Protein AF-A0A3M1DDM8-F1 (afdb_monomer_lite)

pLDDT: mean 75.38, std 13.09, range [46.62, 90.75]

Structure (mmCIF, N/CA/C/O backbone):
data_AF-A0A3M1DDM8-F1
#
_entry.id   AF-A0A3M1DDM8-F1
#
loop_
_atom_site.group_PDB
_atom_site.id
_atom_site.type_symbol
_atom_site.label_atom_id
_atom_site.label_alt_id
_atom_site.label_comp_id
_atom_site.label_asym_id
_atom_site.label_entity_id
_atom_site.label_seq_id
_atom_site.pdbx_PDB_ins_code
_atom_site.Cartn_x
_atom_site.Cartn_y
_atom_site.Cartn_z
_atom_site.occupancy
_atom_site.B_iso_or_equiv
_atom_site.auth_seq_id
_atom_site.auth_comp_id
_atom_site.auth_asym_id
_atom_site.auth_atom_id
_atom_site.pdbx_PDB_model_num
ATOM 1 N N . PRO A 1 1 ? 27.468 0.465 -21.603 1.00 51.12 1 PRO A N 1
ATOM 2 C CA . PRO A 1 1 ? 26.305 1.337 -21.306 1.00 51.12 1 PRO A CA 1
ATOM 3 C C . PRO A 1 1 ? 25.011 0.509 -21.346 1.00 51.12 1 PRO A C 1
ATOM 5 O O . PRO A 1 1 ? 24.457 0.256 -22.411 1.00 51.12 1 PRO A O 1
ATOM 8 N N . HIS A 1 2 ? 24.618 -0.018 -20.185 1.00 48.78 2 HIS A N 1
ATOM 9 C CA . HIS A 1 2 ? 23.493 -0.939 -20.041 1.00 48.78 2 HIS A CA 1
ATOM 10 C C . HIS A 1 2 ? 22.222 -0.139 -19.756 1.00 48.78 2 HIS A C 1
ATOM 12 O O . HIS A 1 2 ? 22.047 0.412 -18.673 1.00 48.78 2 HIS A O 1
ATOM 18 N N . ASN A 1 3 ? 21.368 -0.029 -20.773 1.00 62.09 3 ASN A N 1
ATOM 19 C CA . ASN A 1 3 ? 20.111 0.706 -20.723 1.00 62.09 3 ASN A CA 1
ATOM 20 C C . ASN A 1 3 ? 19.095 -0.052 -19.856 1.00 62.09 3 ASN A C 1
ATOM 22 O O . ASN A 1 3 ? 18.270 -0.800 -20.375 1.00 62.09 3 ASN A O 1
ATOM 26 N N . PHE A 1 4 ? 19.150 0.165 -18.540 1.00 58.47 4 PHE A N 1
ATOM 27 C CA . PHE A 1 4 ? 18.201 -0.362 -17.549 1.00 58.47 4 PHE A CA 1
ATOM 28 C C . PHE A 1 4 ? 16.737 -0.162 -17.974 1.00 58.47 4 PHE A C 1
ATOM 30 O O . PHE A 1 4 ? 15.906 -1.041 -17.786 1.00 58.47 4 PHE A O 1
ATOM 37 N N . LEU A 1 5 ? 16.446 0.958 -18.642 1.00 58.31 5 LEU A N 1
ATOM 38 C CA . LEU A 1 5 ? 15.118 1.290 -19.149 1.00 58.31 5 LEU A CA 1
ATOM 39 C C . LEU A 1 5 ? 14.593 0.281 -20.188 1.00 58.31 5 LEU A C 1
ATOM 41 O O . LEU A 1 5 ? 13.412 -0.039 -20.160 1.00 58.31 5 LEU A O 1
ATOM 45 N N . LEU A 1 6 ? 15.454 -0.244 -21.071 1.00 59.59 6 LEU A N 1
ATOM 46 C CA . LEU A 1 6 ? 15.078 -1.255 -22.072 1.00 59.59 6 LEU A CA 1
ATOM 47 C C . LEU A 1 6 ? 14.921 -2.647 -21.442 1.00 59.59 6 LEU A C 1
ATOM 49 O O . LEU A 1 6 ? 14.033 -3.393 -21.843 1.00 59.59 6 LEU A O 1
ATOM 53 N N . ASP A 1 7 ? 15.735 -2.974 -20.435 1.00 57.84 7 ASP A N 1
ATOM 54 C CA . ASP A 1 7 ? 15.674 -4.269 -19.740 1.00 57.84 7 ASP A CA 1
ATOM 55 C C . ASP A 1 7 ? 14.435 -4.361 -18.824 1.00 57.84 7 ASP A C 1
ATOM 57 O O . ASP A 1 7 ? 13.768 -5.393 -18.772 1.00 57.84 7 ASP A O 1
ATOM 61 N N . PHE A 1 8 ? 14.038 -3.247 -18.192 1.00 54.97 8 PHE A N 1
ATOM 62 C CA . PHE A 1 8 ? 12.808 -3.139 -17.394 1.00 54.97 8 PHE A CA 1
ATOM 63 C C . PHE A 1 8 ? 11.543 -3.236 -18.266 1.00 54.97 8 PHE A C 1
ATOM 65 O O . PHE A 1 8 ? 10.575 -3.909 -17.905 1.00 54.97 8 PHE A O 1
ATOM 72 N N . TRP A 1 9 ? 11.572 -2.612 -19.450 1.00 54.50 9 TRP A N 1
ATOM 73 C CA . TRP A 1 9 ? 10.480 -2.674 -20.428 1.00 54.50 9 TRP A CA 1
ATOM 74 C C . TRP A 1 9 ? 10.324 -4.074 -21.038 1.00 54.50 9 TRP A C 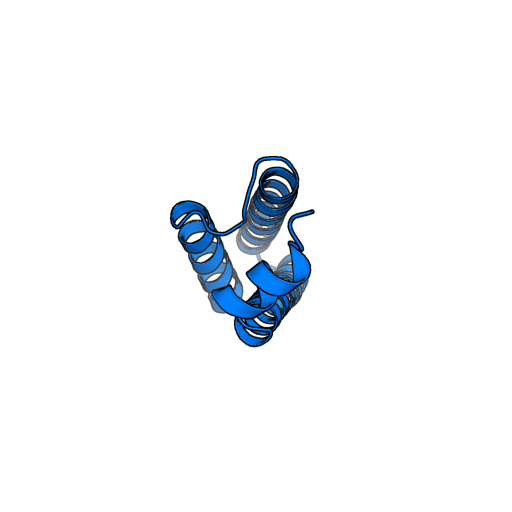1
ATOM 76 O O . TRP A 1 9 ? 9.198 -4.530 -21.229 1.00 54.50 9 TRP A O 1
ATOM 86 N N . ALA A 1 10 ? 11.436 -4.773 -21.294 1.00 56.66 10 ALA A N 1
ATOM 87 C CA . ALA A 1 10 ? 11.441 -6.106 -21.896 1.00 56.66 10 ALA A CA 1
ATOM 88 C C . ALA A 1 10 ? 11.123 -7.248 -20.909 1.00 56.66 10 ALA A C 1
ATOM 90 O O . ALA A 1 10 ? 10.575 -8.263 -21.334 1.00 56.66 10 ALA A O 1
ATOM 91 N N . ARG A 1 11 ? 11.450 -7.112 -19.610 1.00 58.78 11 ARG A N 1
ATOM 92 C CA . ARG A 1 11 ? 11.294 -8.195 -18.611 1.00 58.78 11 ARG A CA 1
ATOM 93 C C . ARG A 1 11 ? 9.989 -8.166 -17.815 1.00 58.78 11 ARG A C 1
ATOM 95 O O . ARG A 1 11 ? 9.515 -9.229 -17.429 1.00 58.78 11 ARG A O 1
ATOM 102 N N . LEU A 1 12 ? 9.420 -6.988 -17.554 1.00 56.12 12 LEU A N 1
ATOM 103 C CA . LEU A 1 12 ? 8.206 -6.842 -16.732 1.00 56.12 12 LEU A CA 1
ATOM 104 C C . LEU A 1 12 ? 6.980 -6.393 -17.532 1.00 56.12 12 LEU A C 1
ATOM 106 O O . LEU A 1 12 ? 5.840 -6.637 -17.133 1.00 56.12 12 LEU A O 1
ATOM 110 N N . GLY A 1 13 ? 7.222 -5.696 -18.646 1.00 60.81 13 GLY A N 1
ATOM 111 C CA . GLY A 1 13 ? 6.211 -4.920 -19.349 1.00 60.81 13 GLY A CA 1
ATOM 112 C C . GLY A 1 13 ? 5.690 -3.743 -18.511 1.00 60.81 13 GLY A C 1
ATOM 113 O O . GLY A 1 13 ? 5.694 -3.753 -17.280 1.00 60.81 13 GLY A O 1
ATOM 114 N N . VAL A 1 14 ? 5.171 -2.710 -19.177 1.00 61.22 14 VAL A N 1
ATOM 115 C CA . VAL A 1 14 ? 4.532 -1.561 -18.500 1.00 61.22 14 VAL A CA 1
ATOM 116 C C . VAL A 1 14 ? 3.356 -1.996 -17.610 1.00 61.22 14 VAL A C 1
ATOM 118 O O . VAL A 1 14 ? 3.019 -1.329 -16.637 1.00 61.22 14 VAL A O 1
ATOM 121 N N . PHE A 1 15 ? 2.762 -3.149 -17.926 1.00 65.31 15 PHE A N 1
ATOM 122 C CA . PHE A 1 15 ? 1.620 -3.723 -17.229 1.00 65.31 15 PHE A CA 1
ATOM 123 C C . PHE A 1 15 ? 1.957 -4.208 -15.819 1.00 65.31 15 PHE A C 1
ATOM 125 O O . PHE A 1 15 ? 1.184 -3.933 -14.909 1.00 65.31 15 PHE A O 1
ATOM 132 N N . GLY A 1 16 ? 3.105 -4.863 -15.604 1.00 66.75 16 GLY A N 1
ATOM 133 C CA . GLY A 1 16 ? 3.503 -5.308 -14.264 1.00 66.75 16 GLY A CA 1
ATOM 134 C C . GLY A 1 16 ? 3.719 -4.128 -13.314 1.00 66.75 16 GLY A C 1
ATOM 135 O O . GLY A 1 16 ? 3.246 -4.140 -12.179 1.00 66.75 16 GLY A O 1
ATOM 136 N N . LEU A 1 17 ? 4.347 -3.060 -13.816 1.00 68.38 17 LEU A N 1
ATOM 137 C CA . LEU A 1 17 ? 4.512 -1.814 -13.069 1.00 68.38 17 LEU A CA 1
ATOM 138 C C . LEU A 1 17 ? 3.165 -1.123 -12.807 1.00 68.38 17 LEU A C 1
ATOM 140 O O . LEU A 1 17 ? 2.913 -0.688 -11.687 1.00 68.38 17 LEU A O 1
ATOM 144 N N . ALA A 1 18 ? 2.287 -1.053 -13.812 1.00 76.50 18 ALA A N 1
ATOM 145 C CA . ALA A 1 18 ? 0.962 -0.453 -13.665 1.00 76.50 18 ALA A CA 1
ATOM 146 C C . ALA A 1 18 ? 0.102 -1.195 -12.629 1.00 76.50 18 ALA A C 1
ATOM 148 O O . ALA A 1 18 ? -0.523 -0.556 -11.785 1.00 76.50 18 ALA A O 1
ATOM 149 N N . VAL A 1 19 ? 0.112 -2.532 -12.647 1.00 79.19 19 VAL A N 1
ATOM 150 C CA . VAL A 1 19 ? -0.595 -3.363 -11.661 1.00 79.19 19 VAL A CA 1
ATOM 151 C C . VAL A 1 19 ? 0.009 -3.189 -10.268 1.00 79.19 19 VAL A C 1
ATOM 153 O O . VAL A 1 19 ? -0.740 -3.025 -9.312 1.00 79.19 19 VAL A O 1
ATOM 156 N N . GLY A 1 20 ? 1.339 -3.150 -10.138 1.00 75.62 20 GLY A N 1
ATOM 157 C CA . GLY A 1 20 ? 1.998 -2.902 -8.850 1.00 75.62 20 GLY A CA 1
ATOM 158 C C . GLY A 1 20 ? 1.631 -1.543 -8.247 1.00 75.62 20 GLY A C 1
ATOM 159 O O . GLY A 1 20 ? 1.263 -1.461 -7.076 1.00 75.62 20 GLY A O 1
ATOM 160 N N . ILE A 1 21 ? 1.648 -0.481 -9.062 1.00 81.75 21 ILE A N 1
ATOM 161 C CA . ILE A 1 21 ? 1.213 0.859 -8.637 1.00 81.75 21 ILE A CA 1
ATOM 162 C C . ILE A 1 21 ? -0.264 0.837 -8.233 1.00 81.75 21 ILE A C 1
ATOM 164 O O . ILE A 1 21 ? -0.617 1.382 -7.187 1.00 81.75 21 ILE A O 1
ATOM 168 N N . TRP A 1 22 ? -1.125 0.194 -9.024 1.00 84.06 22 TRP A N 1
ATOM 169 C CA . TRP A 1 22 ? -2.550 0.101 -8.711 1.00 84.06 22 TRP A CA 1
ATOM 170 C C . TRP A 1 22 ? -2.798 -0.622 -7.385 1.00 84.06 22 TRP A C 1
ATOM 172 O O . TRP A 1 22 ? -3.512 -0.092 -6.535 1.00 84.06 22 TRP A O 1
ATOM 182 N N . LEU A 1 23 ? -2.170 -1.777 -7.165 1.00 82.00 23 LEU A N 1
ATOM 183 C CA . LEU A 1 23 ? -2.298 -2.527 -5.916 1.00 82.00 23 LEU A CA 1
ATOM 184 C C . LEU A 1 23 ? -1.826 -1.706 -4.714 1.00 82.00 23 LEU A C 1
ATOM 186 O O . LEU A 1 23 ? -2.482 -1.704 -3.673 1.00 82.00 23 LEU A O 1
ATOM 190 N N . GLN A 1 24 ? -0.735 -0.952 -4.862 1.00 84.38 24 GLN A N 1
ATOM 191 C CA . GLN A 1 24 ? -0.253 -0.084 -3.794 1.00 84.38 24 GLN A CA 1
ATOM 192 C C . GLN A 1 24 ? -1.259 1.026 -3.467 1.00 84.38 24 GLN A C 1
ATOM 194 O O . GLN A 1 24 ? -1.514 1.311 -2.296 1.00 84.38 24 GLN A O 1
ATOM 199 N N . VAL A 1 25 ? -1.853 1.636 -4.495 1.00 86.44 25 VAL A N 1
ATOM 200 C CA . VAL A 1 25 ? -2.899 2.657 -4.349 1.00 86.44 25 VAL A CA 1
ATOM 201 C C . VAL A 1 25 ? -4.169 2.071 -3.722 1.00 86.44 25 VAL A C 1
ATOM 203 O O . VAL A 1 25 ? -4.784 2.730 -2.884 1.00 86.44 25 VAL A O 1
ATOM 206 N N . ALA A 1 26 ? -4.559 0.844 -4.077 1.00 87.00 26 ALA A N 1
ATOM 207 C CA . ALA A 1 26 ? -5.696 0.148 -3.473 1.00 87.00 26 ALA A CA 1
ATOM 208 C C . ALA A 1 26 ? -5.465 -0.105 -1.975 1.00 87.00 26 ALA A C 1
ATOM 210 O O . ALA A 1 26 ? -6.281 0.317 -1.157 1.00 87.00 26 ALA A O 1
ATOM 211 N N . PHE A 1 27 ? -4.299 -0.660 -1.614 1.00 88.00 27 PHE A N 1
ATOM 212 C CA . PHE A 1 27 ? -3.914 -0.887 -0.218 1.00 88.00 27 PHE A CA 1
ATOM 213 C C . PHE A 1 27 ? -4.030 0.386 0.625 1.00 88.00 27 PHE A C 1
ATOM 215 O O . PHE A 1 27 ? -4.658 0.382 1.683 1.00 88.00 27 PHE A O 1
ATOM 222 N N . TRP A 1 28 ? -3.449 1.494 0.154 1.00 87.19 28 TRP A N 1
ATOM 223 C CA . TRP A 1 28 ? -3.467 2.741 0.914 1.00 87.19 28 TRP A CA 1
ATOM 224 C C . TRP A 1 28 ? -4.879 3.307 1.056 1.00 87.19 28 TRP A C 1
ATOM 226 O O . TRP A 1 28 ? -5.231 3.749 2.145 1.00 87.19 28 TRP A O 1
ATOM 236 N N . GLN A 1 29 ? -5.704 3.280 0.006 1.00 89.06 29 GLN A N 1
ATOM 237 C CA . 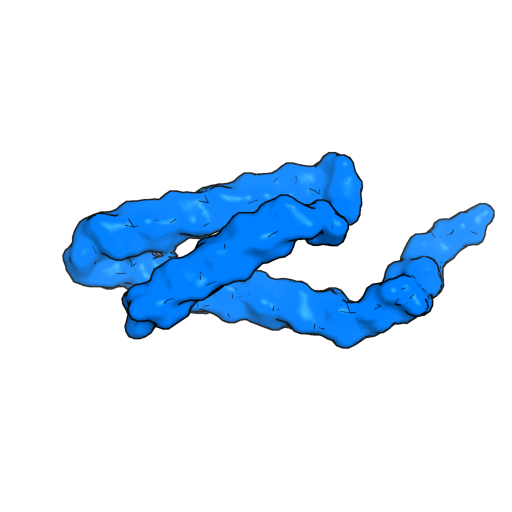GLN A 1 29 ? -7.092 3.757 0.092 1.00 89.06 29 GLN A CA 1
ATOM 238 C C . GLN A 1 29 ? -7.892 2.993 1.149 1.00 89.06 29 GLN A C 1
ATOM 240 O O . GLN A 1 29 ? -8.540 3.615 1.995 1.00 89.06 29 GLN A O 1
ATOM 245 N N . ALA A 1 30 ? -7.789 1.666 1.132 1.00 86.31 30 ALA A N 1
ATOM 246 C CA . ALA A 1 30 ? -8.452 0.803 2.093 1.00 86.31 30 ALA A CA 1
ATOM 247 C C . ALA A 1 30 ? -7.916 1.067 3.518 1.00 86.31 30 ALA A C 1
ATOM 249 O O . ALA A 1 30 ? -8.679 1.409 4.423 1.00 86.31 30 ALA A O 1
ATOM 250 N N . ALA A 1 31 ? -6.592 1.084 3.708 1.00 86.69 31 ALA A N 1
ATOM 251 C CA . ALA A 1 31 ? -5.977 1.286 5.023 1.00 86.69 31 ALA A CA 1
ATOM 252 C C . ALA A 1 31 ? -6.283 2.675 5.618 1.00 86.69 31 ALA A C 1
ATOM 254 O O . ALA A 1 31 ? -6.535 2.817 6.820 1.00 86.69 31 ALA A O 1
ATOM 255 N N . PHE A 1 32 ? -6.328 3.717 4.778 1.00 88.88 32 PHE A N 1
ATOM 256 C CA . PHE A 1 32 ? -6.705 5.067 5.202 1.00 88.88 32 PHE A CA 1
ATOM 257 C C . PHE A 1 32 ? -8.178 5.190 5.603 1.00 88.88 32 PHE A C 1
ATOM 259 O O . PHE A 1 32 ? -8.492 6.088 6.392 1.00 88.88 32 PHE A O 1
ATOM 266 N N . SER A 1 33 ? -9.059 4.327 5.091 1.00 87.56 33 SER A N 1
ATOM 267 C CA . SER A 1 33 ? -10.453 4.235 5.537 1.00 87.56 33 SER A CA 1
ATOM 268 C C . SER A 1 33 ? -10.526 3.638 6.949 1.00 87.56 33 SER A C 1
ATOM 270 O O . SER A 1 33 ? -11.061 4.265 7.870 1.00 87.56 33 SER A O 1
ATOM 272 N N . LEU A 1 34 ? -9.854 2.499 7.168 1.00 86.06 34 LEU A N 1
ATOM 273 C CA . LEU A 1 34 ? -9.861 1.771 8.445 1.00 86.06 34 LEU A CA 1
ATOM 274 C C . LEU A 1 34 ? -9.213 2.537 9.603 1.00 86.06 34 LEU A C 1
ATOM 276 O O . LEU A 1 34 ? -9.554 2.318 10.765 1.00 86.06 34 LEU A O 1
ATOM 280 N N . ARG A 1 35 ? -8.312 3.491 9.340 1.00 83.69 35 ARG A N 1
ATOM 281 C CA . ARG A 1 35 ? -7.709 4.296 10.422 1.00 83.69 35 ARG A CA 1
ATOM 282 C C . ARG A 1 35 ? -8.740 5.086 11.243 1.00 83.69 35 ARG A C 1
ATOM 284 O O . ARG A 1 35 ? -8.418 5.567 12.328 1.00 83.69 35 ARG A O 1
ATOM 291 N N . ARG A 1 36 ? -9.941 5.311 10.696 1.00 85.50 36 ARG A N 1
ATOM 292 C CA . ARG A 1 36 ? -11.049 6.016 11.364 1.00 85.50 36 ARG A CA 1
ATOM 293 C C . ARG A 1 36 ? -12.132 5.059 11.862 1.00 85.50 36 ARG A C 1
ATOM 295 O O . ARG A 1 36 ? -13.193 5.534 12.261 1.00 85.50 36 ARG A O 1
ATOM 302 N N . HIS A 1 37 ? -11.872 3.753 11.838 1.00 89.00 37 HIS A N 1
ATOM 303 C CA . HIS A 1 37 ? -12.815 2.746 12.296 1.00 89.00 37 HIS A CA 1
ATOM 304 C C . HIS A 1 37 ? -13.140 2.934 13.787 1.00 89.00 37 HIS A C 1
ATOM 306 O O . HIS A 1 37 ? -12.294 3.374 14.577 1.00 89.00 37 HIS A O 1
ATOM 312 N N . ALA A 1 38 ? -14.392 2.651 14.155 1.00 87.94 38 ALA A N 1
ATOM 313 C CA . ALA A 1 38 ? -14.884 2.816 15.524 1.00 87.94 38 ALA A CA 1
ATOM 314 C C . ALA A 1 38 ? -14.247 1.802 16.487 1.00 87.94 38 ALA A C 1
ATOM 316 O O . ALA A 1 38 ? -14.019 2.119 17.654 1.00 87.94 38 ALA A O 1
ATOM 317 N N . ASP A 1 39 ? -13.932 0.612 15.975 1.00 90.75 39 ASP A N 1
ATOM 318 C CA . ASP A 1 39 ? -13.221 -0.432 16.706 1.00 90.75 39 ASP A CA 1
ATOM 319 C C . ASP A 1 39 ? -11.724 -0.070 16.878 1.00 90.75 39 ASP A C 1
ATOM 321 O O . ASP A 1 39 ? -11.023 0.130 15.874 1.00 90.75 39 ASP A O 1
ATOM 325 N N . PRO A 1 40 ? -11.213 0.036 18.122 1.00 89.38 40 PRO A N 1
ATOM 326 C CA . PRO A 1 40 ? -9.807 0.325 18.393 1.00 89.38 40 PRO A CA 1
ATOM 327 C C . PRO A 1 40 ? -8.841 -0.736 17.854 1.00 89.38 40 PRO A C 1
ATOM 329 O O . PRO A 1 40 ? -7.728 -0.373 17.462 1.00 89.38 40 PRO A O 1
ATOM 332 N N . ASP A 1 41 ? -9.251 -2.005 17.817 1.00 89.00 41 ASP A N 1
ATOM 333 C CA . ASP A 1 41 ? -8.393 -3.124 17.424 1.00 89.00 41 ASP A CA 1
ATOM 334 C C . ASP A 1 41 ? -8.196 -3.134 15.907 1.00 89.00 41 ASP A C 1
ATOM 336 O O . ASP A 1 41 ? -7.064 -3.216 15.423 1.00 89.00 41 ASP A O 1
ATOM 340 N N . VAL A 1 42 ? -9.275 -2.909 15.148 1.00 85.81 42 VAL A N 1
ATOM 341 C CA . VAL A 1 42 ? -9.223 -2.711 13.685 1.00 85.81 42 VAL A CA 1
ATOM 342 C C . VAL A 1 42 ? -8.345 -1.508 13.338 1.00 85.81 42 VAL A C 1
ATOM 344 O O . VAL A 1 42 ? -7.531 -1.559 12.413 1.00 85.81 42 VAL A O 1
ATOM 347 N N . ARG A 1 43 ? -8.444 -0.424 14.118 1.00 87.19 43 ARG A N 1
ATOM 348 C CA . ARG A 1 43 ? -7.599 0.759 13.920 1.00 87.19 43 ARG A CA 1
ATOM 349 C C . ARG A 1 43 ? -6.122 0.465 14.189 1.00 87.19 43 ARG A C 1
ATOM 351 O O . ARG A 1 43 ? -5.268 0.913 13.423 1.00 87.19 43 ARG A O 1
ATOM 358 N N . ALA A 1 44 ? -5.812 -0.251 15.269 1.00 8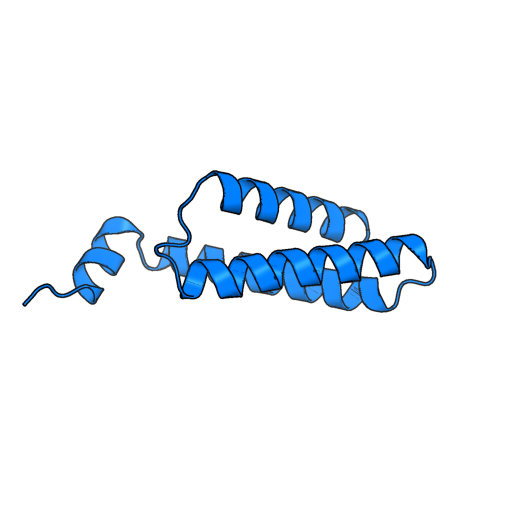8.56 44 ALA A N 1
ATOM 359 C CA . ALA A 1 44 ? -4.443 -0.639 15.601 1.00 88.56 44 ALA A CA 1
ATOM 360 C C . ALA A 1 44 ? -3.850 -1.562 14.527 1.00 88.56 44 ALA A C 1
ATOM 362 O O . ALA A 1 44 ? -2.717 -1.341 14.092 1.00 88.56 44 ALA A O 1
ATOM 363 N N . LEU A 1 45 ? -4.641 -2.525 14.041 1.00 86.69 45 LEU A N 1
ATOM 364 C CA . LEU A 1 45 ? -4.271 -3.409 12.940 1.00 86.69 45 LEU A CA 1
ATOM 365 C C . LEU A 1 45 ? -3.967 -2.612 11.665 1.00 86.69 45 LEU A C 1
ATOM 367 O O . LEU A 1 45 ? -2.907 -2.800 11.073 1.00 86.69 45 LEU A O 1
ATOM 371 N N . ALA A 1 46 ? -4.836 -1.674 11.279 1.00 87.62 46 ALA A N 1
ATOM 372 C CA . ALA A 1 46 ? -4.633 -0.842 10.093 1.00 87.62 46 ALA A CA 1
ATOM 373 C C . ALA A 1 46 ? -3.335 -0.021 10.172 1.00 87.62 46 ALA A C 1
ATOM 375 O O . ALA A 1 46 ? -2.558 -0.002 9.219 1.00 87.62 46 ALA A O 1
ATOM 376 N N . ILE A 1 47 ? -3.055 0.610 11.319 1.00 89.62 47 ILE A N 1
ATOM 377 C CA . ILE A 1 47 ? -1.816 1.378 11.525 1.00 89.62 47 ILE A CA 1
ATOM 378 C C . ILE A 1 47 ? -0.584 0.462 11.466 1.00 89.62 47 ILE A C 1
ATOM 380 O O . ILE A 1 47 ? 0.419 0.832 10.853 1.00 89.62 47 ILE A O 1
ATOM 384 N N . GLY A 1 48 ? -0.662 -0.735 12.059 1.00 89.81 48 GLY A N 1
ATOM 385 C CA . GLY A 1 48 ? 0.407 -1.734 11.995 1.00 89.81 48 GLY A CA 1
ATOM 386 C C . GLY A 1 48 ? 0.707 -2.173 10.562 1.00 89.81 48 GLY A C 1
ATOM 387 O O . GLY A 1 48 ? 1.858 -2.120 10.134 1.00 89.81 48 GLY A O 1
ATOM 388 N N . LEU A 1 49 ? -0.332 -2.507 9.790 1.00 88.06 49 LEU A N 1
ATOM 389 C CA . LEU A 1 49 ? -0.203 -2.906 8.385 1.00 88.06 49 LEU A CA 1
ATOM 390 C C . LEU A 1 49 ? 0.359 -1.772 7.515 1.00 88.06 49 LEU A C 1
ATOM 392 O O . LEU A 1 49 ? 1.228 -2.016 6.679 1.00 88.06 49 LEU A O 1
ATOM 396 N N . MET A 1 50 ? -0.075 -0.527 7.740 1.00 89.19 50 MET A N 1
ATOM 397 C CA . MET A 1 50 ? 0.493 0.652 7.074 1.00 89.19 50 MET A CA 1
ATOM 398 C C . MET A 1 50 ? 1.991 0.802 7.363 1.00 89.19 50 MET A C 1
ATOM 400 O O . MET A 1 50 ? 2.765 1.066 6.443 1.00 89.19 50 MET A O 1
ATOM 404 N N . GLY A 1 51 ? 2.404 0.620 8.622 1.00 88.31 51 GLY A N 1
ATOM 405 C CA . GLY A 1 51 ? 3.810 0.670 9.025 1.00 88.31 51 GLY A CA 1
ATOM 406 C C . GLY A 1 51 ? 4.647 -0.423 8.362 1.00 88.31 51 GLY A C 1
ATOM 407 O O . GLY A 1 51 ? 5.697 -0.124 7.800 1.00 88.31 51 GLY A O 1
ATOM 408 N N . SER A 1 52 ? 4.154 -1.664 8.353 1.00 84.25 52 SER A N 1
ATOM 409 C CA . SER A 1 52 ? 4.836 -2.794 7.710 1.00 84.25 52 SER A CA 1
ATOM 410 C C . SER A 1 52 ? 5.001 -2.605 6.201 1.00 84.25 52 SER A C 1
ATOM 412 O O . SER A 1 52 ? 6.076 -2.870 5.672 1.00 84.25 52 SER A O 1
ATOM 414 N N . VAL A 1 53 ? 3.978 -2.103 5.500 1.00 85.12 53 VAL A N 1
ATOM 415 C CA . VAL A 1 53 ? 4.071 -1.830 4.053 1.00 85.12 53 VAL A CA 1
ATOM 416 C C . VAL A 1 53 ? 4.982 -0.630 3.758 1.00 85.12 53 VAL A C 1
ATOM 418 O O . VAL A 1 53 ? 5.683 -0.630 2.748 1.00 85.12 53 VAL A O 1
ATOM 421 N N . ALA A 1 54 ? 5.031 0.379 4.633 1.00 87.25 54 ALA A N 1
ATOM 422 C CA . ALA A 1 54 ? 5.965 1.498 4.496 1.00 87.25 54 ALA A CA 1
ATOM 423 C C . ALA A 1 54 ? 7.429 1.073 4.703 1.00 87.25 54 ALA A C 1
ATOM 425 O O . ALA A 1 54 ? 8.289 1.481 3.925 1.00 87.25 54 ALA A O 1
ATOM 426 N N . ASP A 1 55 ? 7.701 0.243 5.712 1.00 84.06 55 ASP A N 1
ATOM 427 C CA . ASP A 1 55 ? 9.027 -0.335 5.966 1.00 84.06 55 ASP A CA 1
ATOM 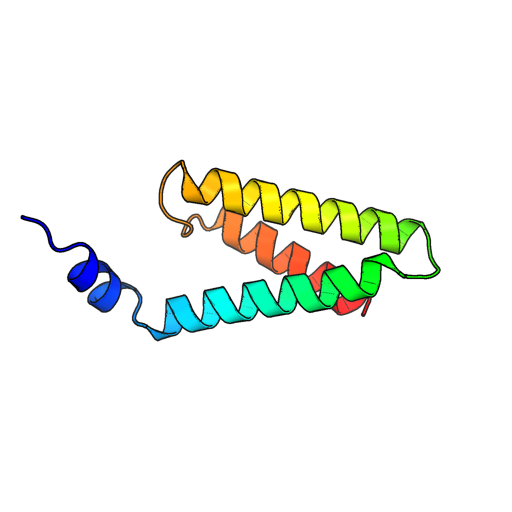428 C C . ASP A 1 55 ? 9.480 -1.201 4.785 1.00 84.06 55 ASP A C 1
ATOM 430 O O . ASP A 1 55 ? 10.551 -0.989 4.222 1.00 84.06 55 ASP A O 1
ATOM 434 N N . MET A 1 56 ? 8.588 -2.070 4.310 1.00 79.75 56 MET A N 1
ATOM 435 C CA . MET A 1 56 ? 8.762 -2.868 3.101 1.00 79.75 56 MET A CA 1
ATOM 436 C C . MET A 1 56 ? 9.125 -2.017 1.870 1.00 79.75 56 MET A C 1
ATOM 438 O O . MET A 1 56 ? 10.050 -2.360 1.132 1.00 79.75 56 MET A O 1
ATOM 442 N N . LEU A 1 57 ? 8.412 -0.907 1.641 1.00 79.25 57 LEU A N 1
ATOM 443 C CA . LEU A 1 57 ? 8.682 0.026 0.540 1.00 79.25 57 LEU A CA 1
ATOM 444 C C . LEU A 1 57 ? 10.040 0.718 0.697 1.00 79.25 57 LEU A C 1
ATOM 446 O O . LEU A 1 57 ? 10.792 0.812 -0.273 1.00 79.25 57 LEU A O 1
ATOM 450 N N . ALA A 1 58 ? 10.345 1.215 1.898 1.00 81.12 58 ALA A N 1
ATOM 451 C CA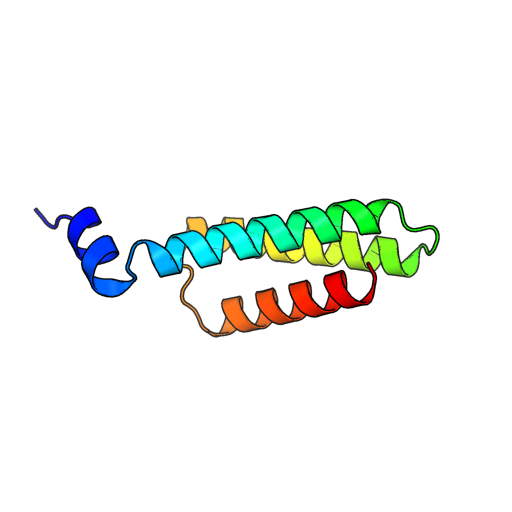 . ALA A 1 58 ? 11.588 1.921 2.188 1.00 81.12 58 ALA A CA 1
ATOM 452 C C . ALA A 1 58 ? 12.802 0.995 2.044 1.00 81.12 58 ALA A C 1
ATOM 454 O O . ALA A 1 58 ? 13.786 1.365 1.406 1.00 81.12 58 ALA A O 1
ATOM 455 N N . HIS A 1 59 ? 12.700 -0.225 2.570 1.00 75.00 59 HIS A N 1
ATOM 456 C CA . HIS A 1 59 ? 13.733 -1.247 2.469 1.00 75.00 59 HIS A CA 1
ATOM 457 C C . HIS A 1 59 ? 13.914 -1.712 1.014 1.00 75.00 59 HIS A C 1
ATOM 459 O O . HIS A 1 59 ? 15.024 -1.687 0.484 1.00 75.00 59 HIS A O 1
ATOM 465 N N . GLY A 1 60 ? 12.813 -2.015 0.312 1.00 68.00 60 GLY A N 1
ATOM 466 C CA . GLY A 1 60 ? 12.829 -2.446 -1.093 1.00 68.00 60 GLY A CA 1
ATOM 467 C C . GLY A 1 60 ? 13.299 -1.380 -2.094 1.00 68.00 60 GLY A C 1
ATOM 468 O O . GLY A 1 60 ? 13.695 -1.720 -3.210 1.00 68.00 60 GLY A O 1
ATOM 469 N N . LEU A 1 61 ? 13.280 -0.095 -1.719 1.00 67.25 61 LEU A N 1
ATOM 470 C CA . LEU A 1 61 ? 13.829 0.997 -2.529 1.00 67.25 61 LEU A CA 1
ATOM 471 C C . LEU A 1 61 ? 15.360 1.110 -2.405 1.00 67.25 61 LEU A C 1
ATOM 473 O O . LEU A 1 61 ? 16.004 1.611 -3.329 1.00 67.25 61 LEU A O 1
ATOM 477 N N . VAL A 1 62 ? 15.934 0.654 -1.286 1.00 65.50 62 VAL A N 1
ATOM 478 C CA . VAL A 1 62 ? 17.365 0.786 -0.961 1.00 65.50 62 VAL A CA 1
ATOM 479 C C . VAL A 1 62 ? 18.161 -0.479 -1.315 1.00 65.50 62 VAL A C 1
ATOM 481 O O . VAL A 1 62 ? 19.260 -0.352 -1.853 1.00 65.50 62 VAL A O 1
ATOM 484 N N . ASP A 1 63 ? 17.607 -1.677 -1.084 1.00 58.72 63 ASP A N 1
ATOM 485 C CA . ASP A 1 63 ? 18.390 -2.926 -0.993 1.00 58.72 63 ASP A CA 1
ATOM 486 C C . ASP A 1 63 ? 18.275 -3.917 -2.174 1.00 58.72 63 ASP A C 1
ATOM 488 O O . ASP A 1 63 ? 18.777 -5.029 -2.052 1.00 58.72 63 ASP A O 1
ATOM 492 N N . HIS A 1 64 ? 17.740 -3.513 -3.344 1.00 46.62 64 HIS A N 1
ATOM 493 C CA . HIS A 1 64 ? 17.540 -4.320 -4.582 1.00 46.62 64 HIS A CA 1
ATOM 494 C C . HIS A 1 64 ? 16.098 -4.849 -4.773 1.00 46.62 64 HIS A C 1
ATOM 496 O O . HIS A 1 64 ? 15.329 -5.009 -3.835 1.00 46.62 64 HIS A O 1
ATOM 502 N N . SER A 1 65 ? 15.732 -5.052 -6.048 1.00 47.12 65 SER A N 1
ATOM 503 C CA . SER A 1 65 ? 14.388 -5.227 -6.624 1.00 47.12 65 SER A CA 1
ATOM 504 C C . SER A 1 65 ? 13.294 -5.830 -5.728 1.00 47.12 65 SER A C 1
ATOM 506 O O . SER A 1 65 ? 13.398 -6.966 -5.280 1.00 47.12 65 SER A O 1
ATOM 508 N N . PHE A 1 66 ? 12.165 -5.112 -5.675 1.00 52.28 66 PHE A N 1
ATOM 509 C CA . PHE A 1 66 ? 10.815 -5.431 -5.161 1.00 52.28 66 PHE A CA 1
ATOM 510 C C . PHE A 1 66 ? 10.235 -6.839 -5.469 1.00 52.28 66 PHE A C 1
ATOM 512 O O . PHE A 1 66 ? 9.109 -7.143 -5.088 1.00 52.28 66 PHE A O 1
ATOM 519 N N . PHE A 1 67 ? 10.969 -7.689 -6.190 1.00 51.19 67 PHE A N 1
ATOM 520 C CA . PHE A 1 67 ? 10.572 -9.000 -6.709 1.00 51.19 67 PHE A CA 1
ATOM 521 C C . PHE A 1 67 ? 11.051 -10.178 -5.846 1.00 51.19 67 PHE A C 1
ATOM 523 O O . PHE A 1 67 ? 11.253 -11.282 -6.352 1.00 51.19 67 PHE A O 1
ATOM 530 N N . LEU A 1 68 ? 11.223 -9.972 -4.540 1.00 57.81 68 LEU A N 1
ATOM 531 C CA . LEU A 1 68 ? 11.357 -11.086 -3.603 1.00 57.81 68 LEU A CA 1
ATOM 532 C C . LEU A 1 68 ? 9.960 -11.633 -3.288 1.00 57.81 68 LEU A C 1
ATOM 534 O O . LEU A 1 68 ? 9.060 -10.887 -2.898 1.00 57.81 68 LEU A O 1
ATOM 538 N N . ILE A 1 69 ? 9.778 -12.943 -3.482 1.00 61.12 69 ILE A N 1
ATOM 539 C CA . ILE A 1 69 ? 8.489 -13.631 -3.309 1.00 61.12 69 ILE A CA 1
ATOM 540 C C . ILE A 1 69 ? 7.922 -13.418 -1.895 1.00 61.12 69 ILE A C 1
ATOM 542 O O . ILE A 1 69 ? 6.712 -13.286 -1.725 1.00 61.12 69 ILE A O 1
ATOM 546 N N . ASP A 1 70 ? 8.802 -13.307 -0.900 1.00 56.09 70 ASP A N 1
ATOM 547 C CA . ASP A 1 70 ? 8.461 -13.102 0.509 1.00 56.09 70 ASP A CA 1
ATOM 548 C C . ASP A 1 70 ? 7.750 -11.763 0.739 1.00 56.09 70 ASP A C 1
ATOM 550 O O . ASP A 1 70 ? 6.775 -11.674 1.487 1.00 56.09 70 ASP A O 1
ATOM 554 N N . LEU A 1 71 ? 8.190 -10.729 0.021 1.00 65.75 71 LEU A N 1
ATOM 555 C CA . LEU A 1 71 ? 7.637 -9.384 0.099 1.00 65.75 71 LEU A CA 1
ATOM 556 C C . LEU A 1 71 ? 6.255 -9.308 -0.556 1.00 65.75 71 LEU A C 1
ATOM 558 O O . LEU A 1 71 ? 5.337 -8.682 -0.026 1.00 65.75 71 LEU A O 1
ATOM 562 N N . ALA A 1 72 ? 6.084 -10.016 -1.676 1.00 71.25 72 ALA A N 1
ATOM 563 C CA . ALA A 1 72 ? 4.791 -10.152 -2.335 1.00 71.25 72 ALA A CA 1
ATOM 564 C C . ALA A 1 72 ? 3.776 -10.863 -1.426 1.00 71.25 72 ALA A C 1
ATOM 566 O O . ALA A 1 72 ? 2.653 -10.383 -1.279 1.00 71.25 72 ALA A O 1
ATOM 567 N N . TYR A 1 73 ? 4.168 -11.958 -0.765 1.00 74.81 73 TYR A N 1
ATOM 568 C CA . TYR A 1 73 ? 3.297 -12.657 0.187 1.00 74.81 73 TYR A CA 1
ATOM 569 C C . TYR A 1 73 ? 2.870 -11.760 1.352 1.00 74.81 73 TYR A C 1
ATOM 571 O O . TYR A 1 73 ? 1.677 -11.688 1.656 1.00 74.81 73 TYR A O 1
ATOM 579 N N . ALA A 1 74 ? 3.818 -11.052 1.973 1.00 78.25 74 ALA A N 1
ATOM 580 C CA . ALA A 1 74 ? 3.519 -10.128 3.065 1.00 78.25 74 ALA A CA 1
ATOM 581 C C . ALA A 1 74 ? 2.562 -9.009 2.616 1.00 78.25 74 ALA A C 1
ATOM 583 O O . ALA A 1 74 ? 1.591 -8.706 3.312 1.00 78.25 74 ALA A O 1
ATOM 584 N N . PHE A 1 75 ? 2.781 -8.453 1.422 1.00 80.19 75 PHE A N 1
ATOM 585 C CA . PHE A 1 75 ? 1.920 -7.423 0.847 1.00 80.19 75 PHE A CA 1
ATOM 586 C C . PHE A 1 75 ? 0.498 -7.923 0.559 1.00 80.19 75 PHE A C 1
ATOM 588 O O . PHE A 1 75 ? -0.467 -7.282 0.972 1.00 80.19 75 PHE A O 1
ATOM 595 N N . PHE A 1 76 ? 0.338 -9.064 -0.119 1.00 82.94 76 PHE A N 1
ATOM 596 C CA . PHE A 1 76 ? -0.993 -9.593 -0.440 1.00 82.94 76 PHE A CA 1
ATOM 597 C C . PHE A 1 76 ? -1.765 -10.022 0.810 1.00 82.94 76 PHE A C 1
ATOM 599 O O . PHE A 1 76 ? -2.981 -9.839 0.861 1.00 82.94 76 PHE A O 1
ATOM 606 N N . LEU A 1 77 ? -1.076 -10.534 1.835 1.00 83.12 77 LEU A N 1
ATOM 607 C CA . LEU A 1 77 ? -1.694 -10.821 3.129 1.00 83.12 77 LEU A CA 1
ATOM 608 C C . LEU A 1 77 ? -2.189 -9.535 3.804 1.00 83.12 77 LEU A C 1
ATOM 610 O O . LEU A 1 77 ? -3.325 -9.489 4.274 1.00 83.12 77 LEU A O 1
ATOM 614 N N . ALA A 1 78 ? -1.364 -8.483 3.813 1.00 79.44 78 ALA A N 1
ATOM 615 C CA . ALA A 1 78 ? -1.749 -7.182 4.349 1.00 79.44 78 ALA A CA 1
ATOM 616 C C . ALA A 1 78 ? -2.944 -6.589 3.587 1.00 79.44 78 ALA A C 1
ATOM 618 O O . ALA A 1 78 ? -3.895 -6.129 4.212 1.00 79.44 78 ALA A O 1
ATOM 619 N N . LEU A 1 79 ? -2.939 -6.658 2.253 1.00 81.56 79 LEU A N 1
ATOM 620 C CA . LEU A 1 79 ? -4.050 -6.205 1.415 1.00 81.56 79 LEU A CA 1
ATOM 621 C C . LEU A 1 79 ? -5.346 -6.961 1.726 1.00 81.56 79 LEU A C 1
ATOM 623 O O . LEU A 1 79 ? -6.374 -6.328 1.937 1.00 81.56 79 LEU A O 1
ATOM 627 N N . ALA A 1 80 ? -5.297 -8.292 1.816 1.00 84.50 80 ALA A N 1
ATOM 628 C CA . ALA A 1 80 ? -6.472 -9.103 2.135 1.00 84.50 80 ALA A CA 1
ATOM 629 C C . ALA A 1 80 ? -7.044 -8.795 3.530 1.00 84.50 80 ALA A C 1
ATOM 631 O O . ALA A 1 80 ? -8.260 -8.782 3.707 1.00 84.50 80 ALA A O 1
ATOM 632 N N . LEU A 1 81 ? -6.178 -8.537 4.516 1.00 82.56 81 LEU A N 1
ATOM 633 C CA . LEU A 1 81 ? -6.603 -8.164 5.866 1.00 82.56 81 LEU A CA 1
ATOM 634 C C . LEU A 1 81 ? -7.273 -6.793 5.901 1.00 82.56 81 LEU A C 1
ATOM 636 O O . LEU A 1 81 ? -8.270 -6.634 6.592 1.00 82.56 81 LEU A O 1
ATOM 640 N N . VAL A 1 82 ? -6.750 -5.818 5.157 1.00 81.44 82 VAL A N 1
ATOM 641 C CA . VAL A 1 82 ? -7.369 -4.493 5.087 1.00 81.44 82 VAL A CA 1
ATOM 642 C C . VAL A 1 82 ? -8.708 -4.563 4.346 1.00 81.44 82 VAL A C 1
ATOM 644 O O . VAL A 1 82 ? -9.695 -4.062 4.864 1.00 81.44 82 VAL A O 1
ATOM 647 N N . GLU A 1 83 ? -8.770 -5.221 3.185 1.00 81.62 83 GLU A N 1
ATOM 648 C CA . GLU A 1 83 ? -9.999 -5.351 2.379 1.00 81.62 83 GLU A CA 1
ATOM 649 C C . GLU A 1 83 ? -11.120 -6.114 3.096 1.00 81.62 83 GLU A C 1
ATOM 651 O O . GLU A 1 83 ? -12.292 -5.849 2.859 1.00 81.62 83 GLU A O 1
ATOM 656 N N . LYS A 1 84 ? -10.787 -7.054 3.987 1.00 82.88 84 LYS A N 1
ATOM 657 C CA . LYS A 1 84 ? -11.789 -7.763 4.793 1.00 82.88 84 LYS A CA 1
ATOM 658 C C . LYS A 1 84 ? -12.546 -6.832 5.752 1.00 82.88 84 LYS A C 1
ATOM 660 O O . LYS A 1 84 ? -13.686 -7.130 6.101 1.00 82.88 84 LYS A O 1
ATOM 665 N N . GLU A 1 85 ? -11.889 -5.778 6.221 1.00 79.00 85 GLU A N 1
ATOM 666 C CA . GLU A 1 85 ? -12.376 -4.901 7.291 1.00 79.00 85 GLU A CA 1
ATOM 667 C C . GLU A 1 85 ? -12.866 -3.532 6.753 1.00 79.00 85 GLU A C 1
ATOM 669 O O . GLU A 1 85 ? -13.253 -2.671 7.546 1.00 79.00 85 GLU A O 1
ATOM 674 N N . VAL A 1 86 ? -12.827 -3.314 5.424 1.00 73.62 86 VAL A N 1
ATOM 675 C CA . VAL A 1 86 ? -13.510 -2.202 4.718 1.00 73.62 86 VAL A CA 1
ATOM 676 C C . VAL A 1 86 ? -15.002 -2.501 4.612 1.00 73.62 86 VAL A C 1
ATOM 678 O O . VAL A 1 86 ? -15.790 -1.558 4.856 1.00 73.62 86 VAL A O 1
#

Foldseek 3Di:
DDDPVVVCCVPQNVVNVVVVVVLVVLLCVLLVVQCPPPDPVSNVLSVVLVVVVVVLVVCCVPPDHPPDVVSVVSSVVSSVSSVVVD

Radius of gyration: 15.21 Å; chains: 1; bounding box: 41×20×40 Å

Sequence (86 aa):
PHNFLLDFWARLGVFGLAVGIWLQVAFWQAAFSLRRHADPDVRALAIGLMGSVADMLAHGLVDHSFFLIDLA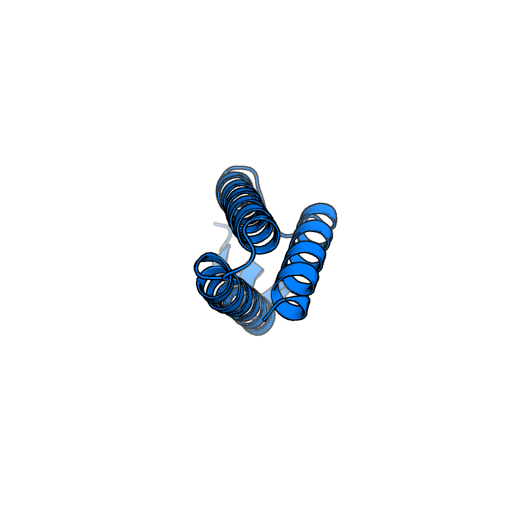YAFFLALALVEKEV

Secondary structure (DSSP, 8-state):
---HHHHHHHHHHHHHHHHHHHHHHHHHHHHHHHTT-SSHHHHHHHHHHHHHHHHHHHHHHHSS-S--HHHHHHHHHHHHHHHHT-